Protein AF-A0A8T4T0T8-F1 (afdb_monomer)

Sequence (54 aa):
MKVLVKPNKKETKIISYNKENDTYIIEVKGKPINNEVNFELIKFLSKYFKTNKI

Solvent-accessible surface area (backbone atoms only — not comparable to full-atom values): 3176 Å² total; per-residue (Å²): 129,46,78,48,76,42,60,72,35,97,52,68,46,80,78,48,72,44,79,92,73,43,31,37,35,32,34,28,60,18,54,97,49,94,58,42,38,56,56,50,48,52,53,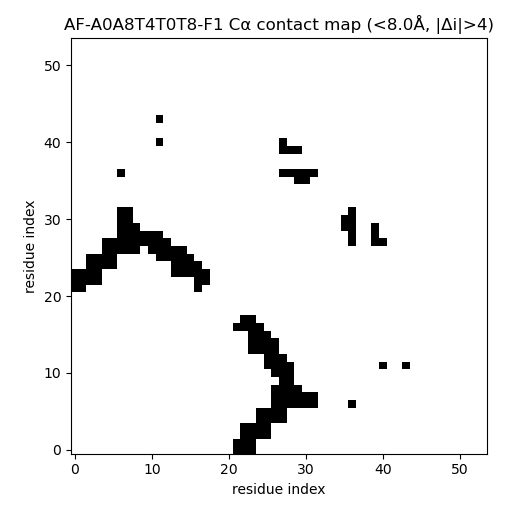50,50,52,49,56,55,62,71,60,66,125

Structure (mmCIF, N/CA/C/O backbone):
data_AF-A0A8T4T0T8-F1
#
_entry.id   AF-A0A8T4T0T8-F1
#
loop_
_atom_site.group_PDB
_atom_site.id
_atom_site.type_symbol
_atom_site.label_atom_id
_atom_site.label_alt_id
_atom_site.label_comp_id
_atom_site.label_asym_id
_atom_site.label_entity_id
_atom_site.label_seq_id
_atom_site.pdbx_PDB_ins_code
_atom_site.Cartn_x
_atom_site.Cartn_y
_atom_site.Cartn_z
_atom_site.occupancy
_atom_site.B_iso_or_equiv
_atom_site.auth_seq_id
_atom_site.auth_comp_id
_atom_site.auth_asym_id
_atom_site.auth_atom_id
_atom_site.pdbx_PDB_model_num
ATOM 1 N N . MET A 1 1 ? -12.468 2.245 0.392 1.00 80.81 1 MET A N 1
ATOM 2 C CA . MET A 1 1 ? -11.014 2.326 0.622 1.00 80.81 1 MET A CA 1
ATOM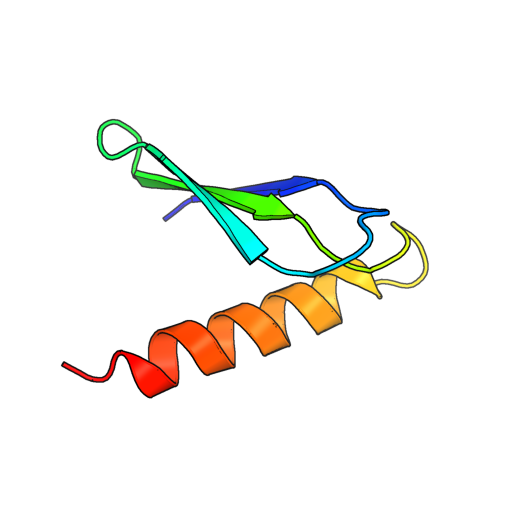 3 C C . MET A 1 1 ? -10.260 2.312 -0.696 1.00 80.81 1 MET A C 1
ATOM 5 O O . MET A 1 1 ? -10.397 1.365 -1.467 1.00 80.81 1 MET A O 1
ATOM 9 N N . LYS A 1 2 ? -9.480 3.364 -0.960 1.00 92.62 2 LYS A N 1
ATOM 10 C CA . LYS A 1 2 ? -8.571 3.490 -2.111 1.00 92.62 2 LYS A CA 1
ATOM 11 C C . LYS A 1 2 ? -7.122 3.561 -1.626 1.00 92.62 2 LYS A C 1
ATOM 13 O O . LYS A 1 2 ? -6.856 4.005 -0.510 1.00 92.62 2 LYS A O 1
ATOM 18 N N . VAL A 1 3 ? -6.178 3.141 -2.467 1.00 92.31 3 VAL A N 1
ATOM 19 C CA . VAL A 1 3 ? -4.745 3.185 -2.149 1.00 92.31 3 VAL A CA 1
ATOM 20 C C . VAL A 1 3 ? -3.968 3.768 -3.324 1.00 92.31 3 VAL A C 1
ATOM 22 O O . VAL A 1 3 ? -4.082 3.286 -4.447 1.00 92.31 3 VAL A O 1
ATOM 25 N N . LEU A 1 4 ? -3.159 4.789 -3.054 1.00 94.25 4 LEU A N 1
ATOM 26 C CA . LEU A 1 4 ? -2.165 5.328 -3.974 1.00 94.25 4 LEU A CA 1
ATOM 27 C C . LEU A 1 4 ? -0.791 4.800 -3.584 1.00 94.25 4 LEU A C 1
ATOM 29 O O . LEU A 1 4 ? -0.330 5.016 -2.463 1.00 94.25 4 LEU A O 1
ATOM 33 N N . VAL A 1 5 ? -0.134 4.120 -4.517 1.00 94.12 5 VAL A N 1
ATOM 34 C CA . VAL A 1 5 ? 1.125 3.423 -4.257 1.00 94.12 5 VAL A CA 1
ATOM 35 C C . VAL A 1 5 ? 2.279 4.163 -4.920 1.00 94.12 5 VAL A C 1
ATOM 37 O O . VAL A 1 5 ? 2.250 4.438 -6.118 1.00 94.12 5 VAL A O 1
ATOM 40 N N . LYS A 1 6 ? 3.316 4.468 -4.140 1.00 94.62 6 LYS A N 1
ATOM 41 C CA . LYS A 1 6 ? 4.591 5.010 -4.616 1.00 94.62 6 LYS A CA 1
ATOM 42 C C . LYS A 1 6 ? 5.656 3.906 -4.529 1.00 94.62 6 LYS A C 1
ATOM 44 O O . LYS A 1 6 ? 6.154 3.658 -3.429 1.00 94.62 6 LYS A O 1
ATOM 49 N N . PRO A 1 7 ? 5.994 3.229 -5.642 1.00 94.31 7 PRO A N 1
ATOM 50 C CA . PRO A 1 7 ? 6.993 2.160 -5.652 1.00 94.31 7 PRO A CA 1
ATOM 51 C C . PRO A 1 7 ? 8.426 2.717 -5.589 1.00 94.31 7 PRO A C 1
ATOM 53 O O . PRO A 1 7 ? 8.633 3.935 -5.594 1.00 94.31 7 PRO A O 1
ATOM 56 N N . ASN A 1 8 ? 9.421 1.822 -5.577 1.00 93.25 8 ASN A N 1
ATOM 57 C CA . ASN A 1 8 ? 10.855 2.148 -5.535 1.00 93.25 8 ASN A CA 1
ATOM 58 C C . ASN A 1 8 ? 11.274 2.981 -4.311 1.00 93.25 8 ASN A C 1
ATOM 60 O O . ASN A 1 8 ? 12.124 3.870 -4.407 1.00 93.25 8 ASN A O 1
ATOM 64 N N . LYS A 1 9 ? 10.666 2.727 -3.151 1.00 95.19 9 LYS A N 1
ATOM 65 C CA . LYS A 1 9 ? 11.003 3.423 -1.904 1.00 95.19 9 LYS A CA 1
ATOM 66 C C . LYS A 1 9 ? 11.948 2.595 -1.047 1.00 95.19 9 LYS A C 1
ATOM 68 O O . LYS A 1 9 ? 12.123 1.401 -1.259 1.00 95.19 9 LYS A O 1
ATOM 73 N N . LYS A 1 10 ? 12.610 3.251 -0.090 1.00 91.81 10 LYS A N 1
ATOM 74 C CA . LYS A 1 10 ? 13.559 2.586 0.820 1.00 91.81 10 LYS A CA 1
ATOM 75 C C . LYS A 1 10 ? 12.856 1.629 1.788 1.00 91.81 10 LYS A C 1
ATOM 77 O O . LYS A 1 10 ? 13.442 0.628 2.194 1.00 91.81 10 LYS A O 1
ATOM 82 N N . GLU A 1 11 ? 11.612 1.935 2.132 1.00 92.88 11 GLU A N 1
ATOM 83 C CA . GLU A 1 11 ? 10.796 1.208 3.098 1.00 92.88 11 GLU A CA 1
ATOM 84 C C . GLU A 1 11 ? 9.316 1.249 2.707 1.00 92.88 11 GLU A C 1
ATOM 86 O O . GLU A 1 11 ? 8.891 2.142 1.969 1.00 92.88 11 GLU A O 1
ATOM 91 N N . THR A 1 12 ? 8.551 0.282 3.215 1.00 94.56 12 THR A N 1
ATOM 92 C CA . THR A 1 12 ? 7.103 0.204 3.007 1.00 94.56 12 THR A CA 1
ATOM 93 C C . THR A 1 12 ? 6.365 0.810 4.190 1.00 94.56 12 THR A C 1
ATOM 95 O O . THR A 1 12 ? 6.490 0.311 5.309 1.00 94.56 12 THR A O 1
ATOM 98 N N . LYS A 1 13 ? 5.607 1.887 3.959 1.00 95.06 13 LYS A N 1
ATOM 99 C CA . LYS A 1 13 ? 4.890 2.624 5.012 1.00 95.06 13 LYS A CA 1
ATOM 100 C C . LYS A 1 13 ? 3.709 3.428 4.475 1.00 95.06 13 LYS A C 1
ATOM 102 O O . LYS A 1 13 ? 3.710 3.874 3.329 1.00 95.06 13 LYS A O 1
ATOM 107 N N . ILE A 1 14 ? 2.725 3.673 5.339 1.00 94.56 14 ILE A N 1
ATOM 108 C CA . ILE A 1 14 ? 1.666 4.657 5.082 1.00 94.56 14 ILE A CA 1
ATOM 109 C C . ILE A 1 14 ? 2.257 6.043 5.340 1.00 94.56 14 ILE A C 1
ATOM 111 O O . ILE A 1 14 ? 2.766 6.296 6.429 1.00 94.56 14 ILE A O 1
ATOM 115 N N . ILE A 1 15 ? 2.191 6.930 4.348 1.00 95.19 15 ILE A N 1
ATOM 116 C CA . ILE A 1 15 ? 2.680 8.310 4.478 1.00 95.19 15 ILE A CA 1
ATOM 117 C C . ILE A 1 15 ? 1.563 9.305 4.780 1.00 95.19 15 ILE A C 1
ATOM 119 O O . ILE A 1 15 ? 1.811 10.319 5.424 1.00 95.19 15 ILE A O 1
ATOM 123 N N . SER A 1 16 ? 0.334 9.027 4.345 1.00 94.00 16 SER A N 1
ATOM 124 C CA . SER A 1 16 ? -0.831 9.839 4.691 1.00 94.00 16 SER A CA 1
ATOM 125 C C . SER A 1 16 ? -2.139 9.083 4.465 1.00 94.00 16 SER A C 1
ATOM 127 O O . SER A 1 16 ? -2.193 8.094 3.729 1.00 94.00 16 SER A O 1
ATOM 129 N N . TYR A 1 17 ? -3.198 9.575 5.106 1.00 93.75 17 TYR A N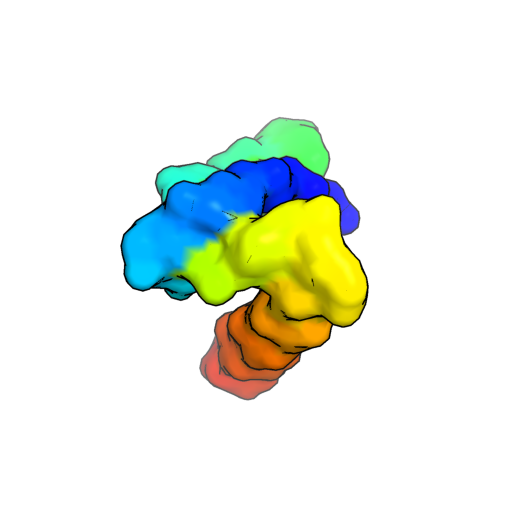 1
ATOM 130 C CA . TYR A 1 17 ? -4.573 9.139 4.898 1.00 93.75 17 TYR A CA 1
ATOM 131 C C . TYR A 1 17 ? -5.456 10.367 4.679 1.00 93.75 17 TYR A C 1
ATOM 133 O O . TYR A 1 17 ? -5.501 11.259 5.528 1.00 93.75 17 TYR A O 1
ATOM 141 N N . ASN A 1 18 ? -6.135 10.420 3.537 1.00 92.25 18 ASN A N 1
ATOM 142 C CA . ASN A 1 18 ? -7.141 11.432 3.256 1.00 92.25 18 ASN A CA 1
ATOM 143 C C . ASN A 1 18 ? -8.519 10.878 3.647 1.00 92.25 18 ASN A C 1
ATOM 145 O O . ASN A 1 18 ? -9.018 9.929 3.041 1.00 92.25 18 ASN A O 1
ATOM 149 N N . LYS A 1 19 ? -9.111 11.486 4.682 1.00 90.75 19 LYS A N 1
ATOM 150 C CA . LYS A 1 19 ? -10.419 11.107 5.232 1.00 90.75 19 LYS A CA 1
ATOM 151 C C . LYS A 1 19 ? -11.584 11.445 4.304 1.00 90.75 19 LYS A C 1
ATOM 153 O O . LYS A 1 19 ? -12.564 10.714 4.303 1.00 90.75 19 LYS A O 1
ATOM 158 N N . GLU A 1 20 ? -11.490 12.524 3.531 1.00 92.81 20 GLU A N 1
ATOM 159 C CA . GLU A 1 20 ? -12.593 13.009 2.689 1.00 92.81 20 GLU A CA 1
ATOM 160 C C . GLU A 1 20 ? -12.887 12.060 1.525 1.00 92.81 20 GLU A C 1
ATOM 162 O O . GLU A 1 20 ? -14.031 11.921 1.102 1.00 92.81 20 GLU A O 1
ATOM 167 N N .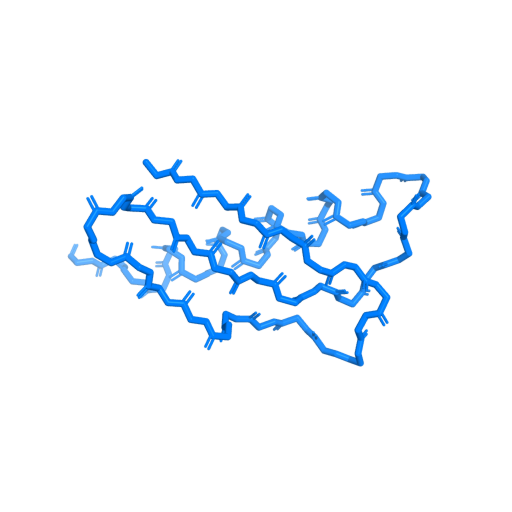 ASN A 1 21 ? -11.859 11.377 1.018 1.00 92.69 21 ASN A N 1
ATOM 168 C CA . ASN A 1 21 ? -11.970 10.459 -0.114 1.00 92.69 21 ASN A CA 1
ATOM 169 C C . ASN A 1 21 ? -11.546 9.017 0.217 1.00 92.69 21 ASN A C 1
ATOM 171 O O . ASN A 1 21 ? -11.326 8.229 -0.709 1.00 92.69 21 ASN A O 1
ATOM 175 N N . ASP A 1 22 ? -11.410 8.686 1.507 1.00 93.00 22 ASP A N 1
ATOM 176 C CA . ASP A 1 22 ? -11.035 7.361 2.020 1.00 93.00 22 ASP A CA 1
ATOM 177 C C . ASP A 1 22 ? -9.835 6.750 1.260 1.00 93.00 22 ASP A C 1
ATOM 179 O O . ASP A 1 22 ? -9.888 5.636 0.718 1.00 93.00 22 ASP A O 1
ATOM 183 N N . THR A 1 23 ? -8.761 7.543 1.135 1.00 95.19 23 THR A N 1
ATOM 184 C CA . THR A 1 23 ? -7.573 7.196 0.339 1.00 95.19 23 THR A CA 1
ATOM 185 C C . THR A 1 23 ? -6.303 7.181 1.183 1.00 95.19 23 THR A C 1
ATOM 187 O O . THR A 1 23 ? -5.902 8.192 1.760 1.00 95.19 23 THR A O 1
ATOM 190 N N . TYR A 1 24 ? -5.610 6.043 1.186 1.00 94.19 24 TYR A N 1
ATOM 191 C CA . TYR A 1 24 ? -4.274 5.902 1.764 1.00 94.19 24 TYR A CA 1
ATOM 192 C C . TYR A 1 24 ? -3.199 6.166 0.717 1.00 94.19 24 TYR A C 1
ATOM 194 O O . TYR A 1 24 ? -3.288 5.665 -0.403 1.00 94.19 24 TYR A O 1
ATOM 202 N N . ILE A 1 25 ? -2.145 6.890 1.087 1.00 95.12 25 ILE A N 1
ATOM 203 C CA . ILE A 1 25 ? -0.933 6.990 0.273 1.00 95.12 25 ILE A CA 1
ATOM 204 C C . ILE A 1 25 ? 0.152 6.139 0.929 1.00 95.12 25 ILE A C 1
ATOM 206 O O . ILE A 1 25 ? 0.490 6.336 2.098 1.00 95.12 25 ILE A O 1
ATOM 210 N N . ILE A 1 26 ? 0.682 5.178 0.174 1.00 95.38 26 ILE A N 1
ATOM 211 C CA . ILE A 1 26 ? 1.596 4.148 0.667 1.00 95.38 26 ILE A CA 1
ATOM 212 C C . ILE A 1 26 ? 2.869 4.156 -0.171 1.00 95.38 26 ILE A C 1
ATOM 214 O O . ILE A 1 26 ? 2.837 4.064 -1.397 1.00 95.38 26 ILE A O 1
ATOM 218 N N . GLU A 1 27 ? 4.003 4.265 0.504 1.00 96.62 27 GLU A N 1
ATOM 219 C CA . GLU A 1 27 ? 5.313 3.985 -0.071 1.00 96.62 27 GLU A CA 1
ATOM 220 C C . GLU A 1 27 ? 5.579 2.483 0.014 1.00 96.62 27 GLU A C 1
ATOM 222 O O . GLU A 1 27 ? 5.269 1.881 1.039 1.00 96.62 27 GLU A O 1
ATOM 227 N N . VAL A 1 28 ? 6.108 1.877 -1.055 1.00 95.75 28 VAL A N 1
ATOM 228 C CA . VAL A 1 28 ? 6.387 0.432 -1.119 1.00 95.75 28 VAL A CA 1
ATOM 229 C C . VAL A 1 28 ? 7.824 0.184 -1.582 1.00 95.75 28 VAL A C 1
ATOM 231 O O . VAL A 1 28 ? 8.287 0.756 -2.578 1.00 95.75 28 VAL A O 1
ATOM 234 N N . LYS A 1 29 ? 8.524 -0.696 -0.864 1.00 91.12 29 LYS A N 1
ATOM 235 C CA . LYS A 1 29 ? 9.894 -1.155 -1.120 1.00 91.12 29 LYS A CA 1
ATOM 236 C C . LYS A 1 29 ? 9.922 -2.279 -2.166 1.00 91.12 29 LYS A C 1
ATOM 238 O O . LYS A 1 29 ? 10.548 -3.317 -1.993 1.00 91.12 29 LYS A O 1
ATOM 243 N N . GLY A 1 30 ? 9.279 -2.036 -3.297 1.00 85.81 30 GLY A N 1
ATOM 244 C CA . GLY A 1 30 ? 9.214 -2.979 -4.405 1.00 85.81 30 GLY A CA 1
ATOM 245 C C . GLY A 1 30 ? 9.497 -2.261 -5.708 1.00 85.81 30 GLY A C 1
ATOM 246 O O . GLY A 1 30 ? 9.113 -1.094 -5.878 1.00 85.81 30 GLY A O 1
ATOM 247 N N . LYS A 1 31 ? 10.156 -2.951 -6.639 1.00 86.25 31 LYS A N 1
ATOM 248 C CA . LYS A 1 31 ? 10.249 -2.446 -8.005 1.00 86.25 31 LYS A CA 1
ATOM 249 C C . LYS A 1 31 ? 8.894 -2.633 -8.693 1.00 86.25 31 LYS A C 1
ATOM 251 O O . LYS A 1 31 ? 8.234 -3.646 -8.465 1.00 86.25 31 LYS A O 1
ATOM 256 N N . PRO A 1 32 ? 8.453 -1.704 -9.558 1.00 86.31 32 PRO A N 1
ATOM 257 C CA . PRO A 1 32 ? 7.207 -1.834 -10.314 1.00 86.31 32 PRO A CA 1
ATOM 258 C C . PRO A 1 32 ? 7.355 -2.836 -11.477 1.00 86.31 32 PRO A C 1
ATOM 260 O O . PRO A 1 32 ? 6.961 -2.558 -12.603 1.00 86.31 32 PRO A O 1
ATOM 263 N N . ILE A 1 33 ? 7.971 -3.990 -11.215 1.00 88.19 33 ILE A N 1
ATOM 264 C CA . ILE A 1 33 ? 8.194 -5.094 -12.149 1.00 88.19 33 ILE A CA 1
ATOM 265 C C . ILE A 1 33 ? 7.778 -6.397 -11.465 1.00 88.19 33 ILE A C 1
ATOM 267 O O . ILE A 1 33 ? 7.769 -6.479 -10.236 1.00 88.19 33 ILE A O 1
ATOM 271 N N . ASN A 1 34 ? 7.431 -7.416 -12.251 1.00 84.94 34 ASN A N 1
ATOM 272 C CA . ASN A 1 34 ? 7.180 -8.782 -11.769 1.00 84.94 34 ASN A CA 1
ATOM 273 C C . ASN A 1 34 ? 6.211 -8.888 -10.570 1.00 84.94 34 ASN A C 1
ATOM 275 O O . ASN A 1 34 ? 6.328 -9.799 -9.756 1.00 84.94 34 ASN A O 1
ATOM 279 N N . ASN A 1 35 ? 5.248 -7.966 -10.445 1.00 87.38 35 ASN A N 1
ATOM 280 C CA . ASN A 1 35 ? 4.291 -7.899 -9.333 1.00 87.38 35 ASN A CA 1
ATOM 281 C C . ASN A 1 35 ? 4.901 -7.749 -7.922 1.00 87.38 35 ASN A C 1
ATOM 283 O O . ASN A 1 35 ? 4.169 -7.896 -6.942 1.00 87.38 35 ASN A O 1
ATOM 287 N N . GLU A 1 36 ? 6.187 -7.407 -7.780 1.00 89.25 36 GLU A N 1
ATOM 288 C CA . GLU A 1 36 ? 6.845 -7.299 -6.465 1.00 89.25 36 GLU A CA 1
ATOM 289 C C . GLU A 1 36 ? 6.115 -6.318 -5.534 1.00 89.25 36 GLU A C 1
ATOM 291 O O . GLU A 1 36 ? 5.805 -6.648 -4.388 1.00 89.25 36 GLU A O 1
ATOM 296 N N . VAL A 1 37 ? 5.748 -5.144 -6.062 1.00 92.44 37 VAL A N 1
ATOM 297 C CA . VAL A 1 37 ? 4.975 -4.119 -5.337 1.00 92.44 37 VAL A CA 1
ATOM 298 C C . VAL A 1 37 ? 3.628 -4.653 -4.858 1.00 92.44 37 VAL A C 1
ATOM 300 O O . VAL A 1 37 ? 3.215 -4.346 -3.744 1.00 92.44 37 VAL A O 1
ATOM 303 N N . ASN A 1 38 ? 2.946 -5.466 -5.668 1.00 90.44 38 ASN A N 1
ATOM 304 C CA . ASN A 1 38 ? 1.624 -5.990 -5.330 1.00 90.44 38 ASN A CA 1
ATOM 305 C C . ASN A 1 38 ? 1.713 -6.992 -4.175 1.00 90.44 38 ASN A C 1
ATOM 307 O O . ASN A 1 38 ? 0.950 -6.895 -3.213 1.00 90.44 38 ASN A O 1
ATOM 311 N N . PHE A 1 39 ? 2.673 -7.919 -4.236 1.00 92.25 39 PHE A N 1
ATOM 312 C CA . PHE A 1 39 ? 2.890 -8.889 -3.162 1.00 92.25 39 PHE A CA 1
ATOM 313 C C . PHE A 1 39 ? 3.271 -8.210 -1.850 1.00 92.25 39 PHE A C 1
ATOM 315 O O . PHE A 1 39 ? 2.726 -8.545 -0.793 1.00 92.25 39 PHE A O 1
ATOM 322 N N . GLU A 1 40 ? 4.175 -7.233 -1.905 1.00 91.56 40 GLU A N 1
ATOM 323 C CA . GLU A 1 40 ? 4.584 -6.504 -0.713 1.00 91.56 40 GLU A CA 1
ATOM 324 C C . GLU A 1 40 ? 3.444 -5.665 -0.131 1.00 91.56 40 GLU A C 1
ATOM 326 O O . GLU A 1 40 ? 3.226 -5.692 1.082 1.00 91.56 40 GLU A O 1
ATOM 331 N N . LEU A 1 41 ? 2.673 -4.983 -0.980 1.00 92.75 41 LEU A N 1
ATOM 332 C CA . LEU A 1 41 ? 1.513 -4.205 -0.561 1.00 92.75 41 LEU A CA 1
ATOM 333 C C . LEU A 1 41 ? 0.479 -5.085 0.148 1.00 92.75 41 LEU A C 1
ATOM 335 O O . LEU A 1 41 ? 0.048 -4.752 1.252 1.00 92.75 41 LEU A O 1
ATOM 339 N N . ILE A 1 42 ? 0.113 -6.229 -0.441 1.00 91.56 42 ILE A N 1
ATOM 340 C CA . ILE A 1 42 ? -0.847 -7.166 0.163 1.00 91.56 42 ILE A CA 1
ATOM 341 C C . ILE A 1 42 ? -0.326 -7.660 1.513 1.00 91.56 42 ILE A C 1
ATOM 343 O O . ILE A 1 42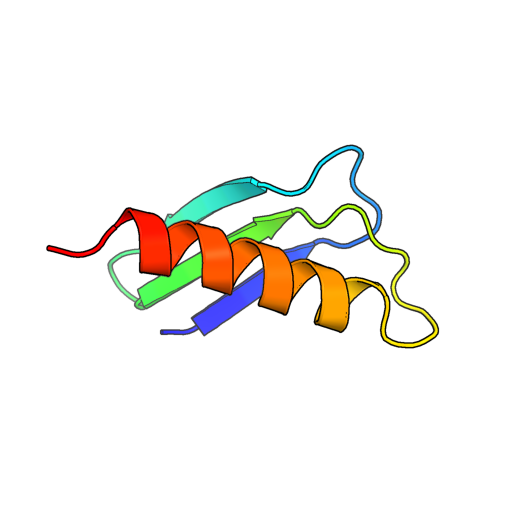 ? -1.078 -7.682 2.491 1.00 91.56 42 ILE A O 1
ATOM 347 N N . LYS A 1 43 ? 0.961 -8.018 1.601 1.00 91.88 43 LYS A N 1
ATOM 348 C CA . LYS A 1 43 ? 1.592 -8.465 2.850 1.00 91.88 43 LYS A CA 1
ATOM 349 C C . LYS A 1 43 ? 1.559 -7.374 3.922 1.00 91.88 43 LYS A C 1
ATOM 351 O O . LYS A 1 43 ? 1.210 -7.655 5.070 1.00 91.88 43 LYS A O 1
ATOM 356 N N . PHE A 1 44 ? 1.900 -6.142 3.551 1.00 92.75 44 PHE A N 1
ATOM 357 C CA . PH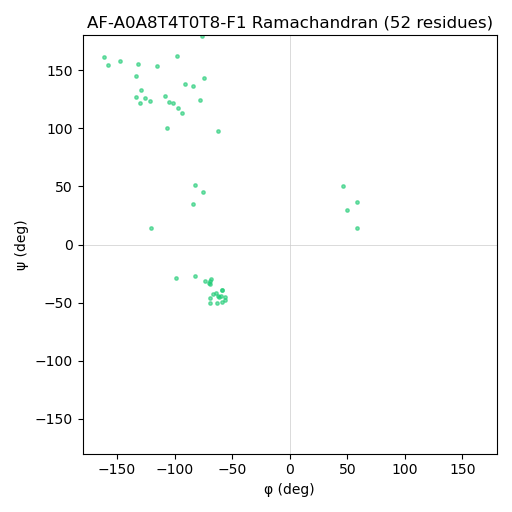E A 1 44 ? 1.904 -4.991 4.447 1.00 92.75 44 PHE A CA 1
ATOM 358 C C . PHE A 1 44 ? 0.498 -4.675 4.968 1.00 92.75 44 PHE A C 1
ATOM 360 O O . PHE A 1 44 ? 0.300 -4.613 6.181 1.00 92.75 44 PHE A O 1
ATOM 367 N N . LEU A 1 45 ? -0.491 -4.566 4.076 1.00 91.38 45 LEU A N 1
ATOM 368 C CA . LEU A 1 45 ? -1.881 -4.290 4.447 1.00 91.38 45 LEU A CA 1
ATOM 369 C C . LEU A 1 45 ? -2.484 -5.422 5.285 1.00 91.38 45 LEU A C 1
ATOM 371 O O . LEU A 1 45 ? -3.133 -5.159 6.294 1.00 91.38 45 LEU A O 1
ATOM 375 N N . SER A 1 46 ? -2.210 -6.681 4.927 1.00 90.44 46 SER A N 1
ATOM 376 C CA . SER A 1 46 ? -2.663 -7.843 5.701 1.00 90.44 46 SER A CA 1
ATOM 377 C C . SER A 1 46 ? -2.139 -7.805 7.132 1.00 90.44 46 SER A C 1
ATOM 379 O O . SER A 1 46 ? -2.874 -8.143 8.055 1.00 90.44 46 SER A O 1
ATOM 381 N N . LYS A 1 47 ? -0.884 -7.385 7.335 1.00 90.06 47 LYS A N 1
ATOM 382 C CA . LYS A 1 47 ? -0.312 -7.209 8.674 1.00 90.06 47 LYS A CA 1
ATOM 383 C C . LYS A 1 47 ? -0.958 -6.025 9.393 1.00 90.06 47 LYS A C 1
ATOM 385 O O . LYS A 1 47 ? -1.431 -6.193 10.508 1.00 90.06 47 LYS A O 1
ATOM 390 N N . TYR A 1 48 ? -1.027 -4.866 8.741 1.00 87.12 48 TYR A N 1
ATOM 391 C CA . TYR A 1 48 ? -1.571 -3.638 9.322 1.00 87.12 48 TYR A CA 1
ATOM 392 C C . TYR A 1 48 ? -3.011 -3.817 9.829 1.00 87.12 48 TYR A C 1
ATOM 394 O O . TYR A 1 48 ? -3.311 -3.491 10.975 1.00 87.12 48 TYR A O 1
ATOM 402 N N . PHE A 1 49 ? -3.888 -4.411 9.015 1.00 83.38 49 PHE A N 1
ATOM 403 C CA . PHE A 1 49 ? -5.295 -4.595 9.376 1.00 83.38 49 PHE A CA 1
ATOM 404 C C . PHE A 1 49 ? -5.560 -5.816 10.265 1.00 83.38 49 PHE A C 1
ATOM 406 O O . PHE A 1 49 ? -6.497 -5.778 11.054 1.00 83.38 49 PHE A O 1
ATOM 413 N N . LYS A 1 50 ? -4.738 -6.878 10.216 1.00 81.19 50 LYS A N 1
ATOM 414 C CA . LYS A 1 50 ? -4.839 -7.965 11.211 1.00 81.19 50 LYS A CA 1
ATOM 415 C C . LYS A 1 50 ? -4.387 -7.523 12.601 1.00 81.19 50 LYS A C 1
ATOM 417 O O . LYS A 1 50 ? -4.927 -8.020 13.583 1.00 81.19 50 LYS A O 1
ATOM 422 N N . THR A 1 51 ? -3.399 -6.630 12.689 1.00 58.22 51 THR A N 1
ATOM 423 C CA . THR A 1 51 ? -2.936 -6.066 13.966 1.00 58.22 51 THR A CA 1
ATOM 424 C C . THR A 1 51 ? -3.933 -5.051 14.529 1.00 58.22 51 THR A C 1
ATOM 426 O O . THR A 1 51 ? -4.101 -4.995 15.739 1.00 58.22 51 THR A O 1
ATOM 429 N N . ASN A 1 52 ? -4.666 -4.336 13.671 1.00 55.84 52 ASN A N 1
ATOM 430 C CA . ASN A 1 52 ? -5.790 -3.474 14.053 1.00 55.84 52 ASN A CA 1
ATOM 431 C C . ASN A 1 52 ? -7.121 -4.242 14.193 1.00 55.84 52 ASN A C 1
ATOM 433 O O . ASN A 1 52 ? -8.168 -3.700 13.844 1.00 55.84 52 ASN A O 1
ATOM 437 N N . LYS A 1 53 ? -7.113 -5.497 14.672 1.00 43.41 53 LYS A N 1
ATOM 438 C CA . LYS A 1 53 ? -8.356 -6.159 15.103 1.00 43.41 53 LYS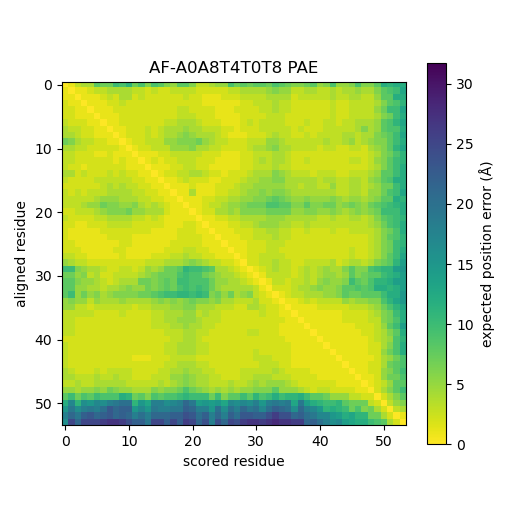 A CA 1
ATOM 439 C C . LYS A 1 53 ? -8.927 -5.358 16.281 1.00 43.41 53 LYS A C 1
ATOM 441 O O . LYS A 1 53 ? -8.438 -5.486 17.400 1.00 43.41 53 LYS A O 1
ATOM 446 N N . ILE A 1 54 ? -9.883 -4.490 15.957 1.00 41.84 54 ILE A N 1
ATOM 447 C CA . ILE A 1 54 ? -10.841 -3.860 16.871 1.00 41.84 54 ILE A CA 1
ATOM 448 C C . ILE A 1 54 ? -11.683 -4.969 17.503 1.00 41.84 54 ILE A C 1
ATOM 450 O O . ILE A 1 54 ? -12.046 -5.909 16.752 1.00 41.84 54 ILE A O 1
#

Radius of gyration: 11.31 Å; Cα contacts (8 Å, |Δi|>4): 81; chains: 1; bounding box: 26×22×29 Å

Foldseek 3Di:
DAEAEDECDPDWDFPDADPVVRYTYIYADADPP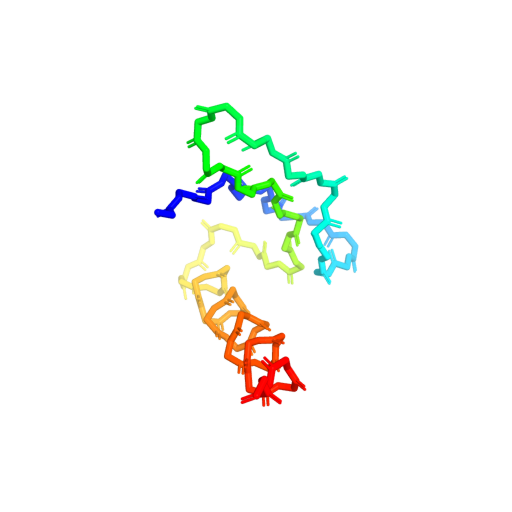PCRRVVRVCVVVVVVVVVVPD

Secondary structure (DSSP, 8-state):
-EEEEE-S-SS-EEEEEETTTTEEEEE-SS-SSTTHHHHHHHHHHHHHHHHT--

pLDDT: mean 88.42, std 11.65, range [41.84, 96.62]

Nearest PDB structures (foldseek):
  3dti-assembly1_A  TM=5.209E-01  e=9.208E+00  Deinococcus deserti
  7sys-assembly1_j  TM=5.229E-01  e=8.609E+00  Homo sapiens
  7d43-assembly1_L  TM=4.094E-01  e=8.609E+00  Homo sapiens

Mean predicted alig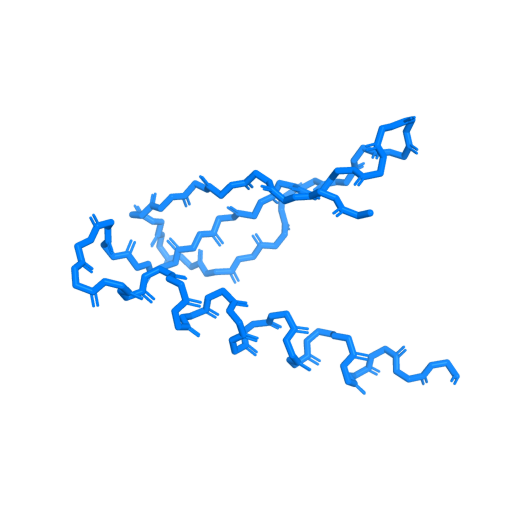ned error: 4.58 Å